Protein AF-A0A822C0P0-F1 (afdb_monomer)

Sequence (98 aa):
RETNLRTLGKILWDTEKFDLAEKYLTEFLNQLPSNDPSLSSIYDDLSKVALQAGDYEKSVRWSKKAFEFRNSNALLHTLNINVSDDAICKFINIKDII

Radius of gyration: 14.46 Å; Cα contacts (8 Å, |Δi|>4): 81; chains: 1; bounding box: 36×30×32 Å

Nearest PDB structures (foldseek):
  3ro2-assembly1_A  TM=8.760E-01  e=1.539E-01  Mus musculus
  5dbk-assembly1_B  TM=7.319E-01  e=1.722E-01  Bacillus thuringiensis Bt407
  4zlh-assembly1_A  TM=8.623E-01  e=4.732E-01  Escherichia coli O157:H7
  7ep7-assembly1_A  TM=8.766E-01  e=5.924E-01  Mus musculus
  4wng-assembly1_A  TM=8.796E-01  e=9.819E-01  Homo sapiens

Secondary structure (DSSP, 8-state):
-THHHHHHHHHHHHTT-HHHHHHHHHHHHHHS-TT-TTHHHHHHHHHHHHHHTT-HHHHHHHHHHHHHHHHHHHHHHHHT----TTHHHHHHHHHT--

Mean predicted aligned error: 8.25 Å

Structure (mmCIF, N/CA/C/O backbone):
data_AF-A0A822C0P0-F1
#
_entry.id   AF-A0A822C0P0-F1
#
loop_
_atom_site.group_PDB
_atom_site.id
_atom_site.type_symbol
_atom_site.label_atom_id
_atom_site.label_alt_id
_atom_site.label_comp_id
_atom_site.label_asym_id
_atom_site.label_entity_id
_atom_site.label_seq_id
_atom_site.pdbx_PDB_ins_code
_atom_site.Cartn_x
_atom_site.Cartn_y
_atom_site.Cartn_z
_atom_site.occupancy
_atom_site.B_iso_or_equiv
_atom_site.auth_seq_id
_atom_site.auth_comp_id
_atom_site.auth_asym_id
_atom_site.auth_atom_id
_atom_site.pdbx_PDB_model_num
ATOM 1 N N . ARG A 1 1 ? -2.603 -17.628 -8.987 1.00 53.62 1 ARG A N 1
ATOM 2 C CA . ARG A 1 1 ? -2.908 -17.406 -7.546 1.00 53.62 1 ARG A CA 1
ATOM 3 C C . ARG A 1 1 ? -2.630 -15.956 -7.108 1.00 53.62 1 ARG A C 1
ATOM 5 O O . ARG A 1 1 ? -3.199 -15.555 -6.106 1.00 53.62 1 ARG A O 1
ATOM 12 N N . GLU A 1 2 ? -1.876 -15.160 -7.876 1.00 54.12 2 GLU A N 1
ATOM 13 C CA . GLU A 1 2 ? -1.551 -13.737 -7.620 1.00 54.12 2 GLU A CA 1
ATOM 14 C C . GLU A 1 2 ? -2.761 -12.784 -7.580 1.00 54.12 2 GLU A C 1
ATOM 16 O O . GLU A 1 2 ? -2.844 -11.917 -6.718 1.00 54.12 2 GLU A O 1
ATOM 21 N N . THR A 1 3 ? -3.769 -12.985 -8.434 1.00 60.53 3 THR A N 1
ATOM 22 C CA . THR A 1 3 ? -4.964 -12.119 -8.523 1.00 60.53 3 THR A CA 1
ATOM 23 C C . THR A 1 3 ? -5.848 -12.147 -7.267 1.00 60.53 3 THR A C 1
ATOM 25 O O . THR A 1 3 ? -6.658 -11.242 -7.056 1.00 60.53 3 THR A O 1
ATOM 28 N N . ASN A 1 4 ? -5.690 -13.157 -6.405 1.00 83.12 4 ASN A N 1
ATOM 29 C CA . ASN A 1 4 ? -6.554 -13.349 -5.240 1.00 83.12 4 ASN A CA 1
ATOM 30 C C . ASN A 1 4 ? -6.248 -12.369 -4.101 1.00 83.12 4 ASN A C 1
ATOM 32 O O . ASN A 1 4 ? -7.187 -11.888 -3.473 1.00 83.12 4 ASN A O 1
ATOM 36 N N . LEU A 1 5 ? -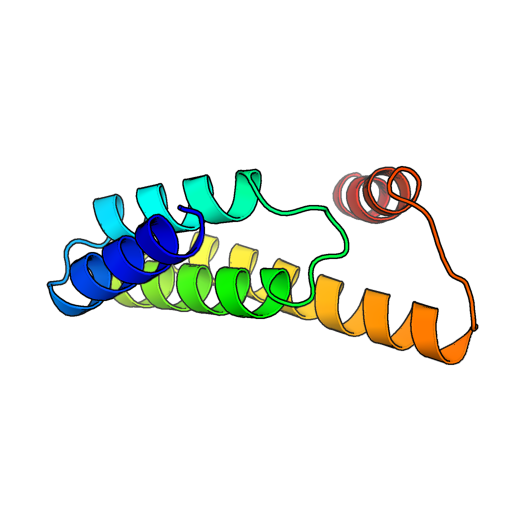4.974 -12.048 -3.836 1.00 92.50 5 LEU A N 1
ATOM 37 C CA . LEU A 1 5 ? -4.608 -11.196 -2.695 1.00 92.50 5 LEU A CA 1
ATOM 38 C C . LEU A 1 5 ? -5.023 -9.744 -2.922 1.00 92.50 5 LEU A C 1
ATOM 40 O O . LEU A 1 5 ? -5.628 -9.143 -2.038 1.00 92.50 5 LEU A O 1
ATOM 44 N N . ARG A 1 6 ? -4.793 -9.205 -4.127 1.00 93.31 6 ARG A N 1
ATOM 45 C CA . ARG A 1 6 ? -5.262 -7.855 -4.465 1.00 93.31 6 ARG A CA 1
ATOM 46 C C . ARG A 1 6 ? -6.781 -7.751 -4.423 1.00 93.31 6 ARG A C 1
ATOM 48 O O . ARG A 1 6 ? -7.310 -6.779 -3.895 1.00 93.31 6 ARG A O 1
ATOM 55 N N . THR A 1 7 ? -7.476 -8.749 -4.965 1.00 94.81 7 THR A N 1
ATOM 56 C CA . THR A 1 7 ? -8.946 -8.775 -4.965 1.00 94.81 7 THR A CA 1
ATOM 57 C C . THR A 1 7 ? -9.484 -8.834 -3.538 1.00 94.81 7 THR A C 1
ATOM 59 O O . THR A 1 7 ? -10.361 -8.054 -3.183 1.00 94.81 7 THR A O 1
ATOM 62 N N . LEU A 1 8 ? -8.910 -9.693 -2.692 1.00 95.75 8 LEU A N 1
ATOM 63 C CA . LEU A 1 8 ? -9.261 -9.775 -1.278 1.00 95.75 8 LEU A CA 1
ATOM 64 C C . LEU A 1 8 ? -8.980 -8.459 -0.542 1.00 95.75 8 LEU A C 1
ATOM 66 O O . LEU A 1 8 ? -9.838 -7.993 0.201 1.00 95.75 8 LEU A O 1
ATOM 70 N N . GLY A 1 9 ? -7.822 -7.837 -0.780 1.00 96.75 9 GLY A N 1
ATOM 71 C CA . GLY A 1 9 ? -7.475 -6.533 -0.215 1.00 96.75 9 GLY A CA 1
ATOM 72 C C . GLY A 1 9 ? -8.499 -5.453 -0.569 1.00 96.75 9 GLY A C 1
ATOM 73 O O . GLY A 1 9 ? -8.919 -4.706 0.309 1.00 96.75 9 GLY A O 1
ATOM 74 N N . LYS A 1 10 ? -8.978 -5.426 -1.820 1.00 96.00 10 LYS A N 1
ATOM 75 C CA . LYS A 1 10 ? -10.034 -4.500 -2.260 1.00 96.00 10 LYS A CA 1
ATOM 76 C C . LYS A 1 10 ? -11.391 -4.785 -1.622 1.00 96.00 10 LYS A C 1
ATOM 78 O O . LYS A 1 10 ? -12.020 -3.860 -1.140 1.00 96.00 10 LYS A O 1
ATOM 83 N N . ILE A 1 11 ? -11.805 -6.048 -1.529 1.00 97.19 11 ILE A N 1
ATOM 84 C CA . ILE A 1 11 ? -13.054 -6.407 -0.835 1.00 97.19 11 ILE A CA 1
ATOM 85 C C . ILE A 1 11 ? -12.993 -5.979 0.636 1.00 97.19 11 ILE A C 1
ATOM 87 O O . ILE A 1 11 ? -13.949 -5.431 1.171 1.00 97.19 11 ILE A O 1
ATOM 91 N N . LEU A 1 12 ? -11.861 -6.215 1.302 1.00 98.00 12 LEU A N 1
ATOM 92 C CA . LEU A 1 12 ? -11.667 -5.796 2.689 1.00 98.00 12 LEU A CA 1
ATOM 93 C C . LEU A 1 12 ? -11.736 -4.275 2.824 1.00 98.00 12 LEU A C 1
ATOM 95 O O . LEU A 1 12 ? -12.375 -3.790 3.756 1.00 98.00 12 LEU A O 1
ATOM 99 N N . TRP A 1 13 ? -11.143 -3.552 1.874 1.00 98.06 13 TRP A N 1
ATOM 100 C CA . TRP A 1 13 ? -11.210 -2.099 1.801 1.00 98.06 13 TRP A CA 1
ATOM 101 C C . TRP A 1 13 ? -12.652 -1.602 1.649 1.00 98.06 13 TRP A C 1
ATOM 103 O O . TRP A 1 13 ? -13.087 -0.779 2.450 1.00 98.06 13 TRP A O 1
ATOM 113 N N . ASP A 1 14 ? -13.416 -2.174 0.717 1.00 97.56 14 ASP A N 1
ATOM 114 C CA . ASP A 1 14 ? -14.827 -1.835 0.487 1.00 97.56 14 ASP A CA 1
ATOM 115 C C . ASP A 1 14 ? -15.712 -2.127 1.714 1.00 97.56 14 ASP A C 1
ATOM 117 O O . ASP A 1 14 ? -16.774 -1.534 1.881 1.00 97.56 14 ASP A O 1
ATOM 121 N N . THR A 1 15 ? -15.274 -3.037 2.592 1.00 97.81 15 THR A N 1
ATOM 122 C CA . THR A 1 15 ? -15.939 -3.355 3.870 1.00 97.81 15 THR A CA 1
ATOM 123 C C . THR A 1 15 ? -15.369 -2.595 5.073 1.00 97.81 15 THR A C 1
ATOM 125 O O . THR A 1 15 ? -15.604 -3.005 6.209 1.00 97.81 15 THR A O 1
ATOM 128 N N . GLU A 1 16 ? -14.586 -1.537 4.836 1.00 97.12 16 GLU A N 1
ATOM 129 C CA . GLU A 1 16 ? -13.959 -0.671 5.853 1.00 97.12 16 GLU A CA 1
ATOM 130 C C . GLU A 1 16 ? -13.004 -1.405 6.815 1.00 97.12 16 GLU A C 1
ATOM 132 O O . GLU A 1 16 ? -12.633 -0.911 7.879 1.00 97.12 16 GLU A O 1
ATOM 137 N N . LYS A 1 17 ? -12.532 -2.598 6.437 1.00 98.44 17 LYS A N 1
ATOM 138 C CA . LYS A 1 17 ? -11.539 -3.366 7.202 1.00 98.44 17 LYS A CA 1
ATOM 139 C C . LYS A 1 17 ? -10.130 -2.923 6.825 1.00 98.44 17 LYS A C 1
ATOM 141 O O . LYS A 1 17 ? -9.360 -3.711 6.269 1.00 98.44 17 LYS A O 1
ATOM 146 N N . PHE A 1 18 ? -9.804 -1.664 7.106 1.00 98.06 18 PHE A N 1
ATOM 147 C CA . PHE A 1 18 ? -8.602 -1.004 6.588 1.00 98.06 18 PHE A CA 1
ATOM 148 C C . PHE A 1 18 ? -7.292 -1.712 6.959 1.00 98.06 18 PHE A C 1
ATOM 150 O O . PHE A 1 18 ? -6.480 -1.958 6.071 1.00 98.06 18 PHE A O 1
ATOM 157 N N . ASP A 1 19 ? -7.121 -2.146 8.211 1.00 97.94 19 ASP A N 1
ATOM 158 C CA . ASP A 1 19 ? -5.905 -2.856 8.645 1.00 97.94 19 ASP A CA 1
ATOM 159 C C . ASP A 1 19 ? -5.677 -4.156 7.858 1.00 97.94 19 ASP A C 1
ATOM 161 O O . ASP A 1 19 ? -4.559 -4.503 7.469 1.00 97.94 19 ASP A O 1
ATOM 165 N N . LEU A 1 20 ? -6.760 -4.895 7.592 1.00 97.94 20 LEU A N 1
ATOM 166 C CA . LEU A 1 20 ? -6.692 -6.129 6.815 1.00 97.94 20 LEU A CA 1
ATOM 167 C C . LEU A 1 20 ? -6.468 -5.827 5.331 1.00 97.94 20 LEU A C 1
ATOM 169 O O . LEU A 1 20 ? -5.661 -6.505 4.697 1.00 97.94 20 LEU A O 1
ATOM 173 N N . ALA A 1 21 ? -7.145 -4.819 4.782 1.00 98.38 21 ALA A N 1
ATOM 174 C CA . ALA A 1 21 ? -6.933 -4.375 3.410 1.00 98.38 21 ALA A CA 1
ATOM 175 C C . ALA A 1 21 ? -5.464 -4.006 3.164 1.00 98.38 21 ALA A C 1
ATOM 177 O O . ALA A 1 21 ? -4.848 -4.528 2.233 1.00 98.38 21 ALA A O 1
ATOM 178 N N . GLU A 1 22 ? -4.878 -3.188 4.042 1.00 98.06 22 GLU A N 1
ATOM 179 C CA . GLU A 1 22 ? -3.470 -2.799 3.978 1.00 98.06 22 GLU A CA 1
ATOM 180 C C . GLU A 1 22 ? -2.547 -4.020 4.038 1.00 98.06 22 GLU A C 1
ATOM 182 O O . GLU A 1 22 ? -1.643 -4.154 3.208 1.00 98.06 22 GLU A O 1
ATOM 187 N N . LYS A 1 23 ? -2.799 -4.944 4.974 1.00 97.50 23 LYS A N 1
ATOM 188 C CA . LYS A 1 23 ? -2.016 -6.176 5.114 1.00 97.50 23 LYS A CA 1
ATOM 189 C C . LYS A 1 23 ? -1.981 -6.978 3.813 1.00 97.50 23 LYS A C 1
ATOM 191 O O . LYS A 1 23 ? -0.904 -7.355 3.359 1.00 97.50 23 LYS A O 1
ATOM 196 N N . TYR A 1 24 ? -3.138 -7.242 3.205 1.00 97.06 24 TYR A N 1
ATOM 197 C CA . TYR A 1 24 ? -3.210 -8.060 1.990 1.00 97.06 24 TYR A CA 1
ATOM 198 C C . TYR A 1 24 ? -2.653 -7.349 0.754 1.00 97.06 24 TYR A C 1
ATOM 200 O O . TYR A 1 24 ? -2.029 -7.995 -0.088 1.00 97.06 24 TYR A O 1
ATOM 208 N N . LEU A 1 25 ? -2.837 -6.031 0.645 1.00 96.56 25 LEU A N 1
ATOM 209 C CA . LEU A 1 25 ? -2.244 -5.243 -0.436 1.00 96.56 25 LEU A CA 1
ATOM 210 C C . LEU A 1 25 ? -0.715 -5.165 -0.313 1.00 96.56 25 LEU A C 1
ATOM 212 O O . LEU A 1 25 ? -0.029 -5.268 -1.325 1.00 96.56 25 LEU A O 1
ATOM 216 N N . THR A 1 26 ? -0.178 -5.052 0.904 1.00 96.62 26 THR A N 1
ATOM 217 C CA . THR A 1 26 ? 1.275 -5.052 1.156 1.00 96.62 26 THR A CA 1
ATOM 218 C C . THR A 1 26 ? 1.890 -6.430 0.912 1.00 96.62 26 THR A C 1
ATOM 220 O O . THR A 1 26 ? 2.957 -6.535 0.316 1.00 96.62 26 THR A O 1
ATOM 223 N N . GLU A 1 27 ? 1.205 -7.503 1.309 1.00 95.69 27 GLU A N 1
ATOM 224 C CA . GLU A 1 27 ? 1.639 -8.869 1.001 1.00 95.69 27 GLU A CA 1
ATOM 225 C C . GLU A 1 27 ? 1.687 -9.108 -0.513 1.00 95.69 27 GLU A C 1
ATOM 227 O O . GLU A 1 27 ? 2.652 -9.669 -1.025 1.00 95.69 27 GLU A O 1
ATOM 232 N N . PHE A 1 28 ? 0.674 -8.631 -1.245 1.00 94.50 28 PHE A N 1
ATOM 233 C CA . PHE A 1 28 ? 0.672 -8.707 -2.702 1.00 94.50 28 PHE A CA 1
ATOM 234 C C . PHE A 1 28 ? 1.798 -7.871 -3.322 1.00 94.50 28 PHE A C 1
ATOM 236 O O . PHE A 1 28 ? 2.480 -8.351 -4.221 1.00 94.50 28 PHE A O 1
ATOM 243 N N . LEU A 1 29 ? 2.036 -6.658 -2.810 1.00 93.56 29 LEU A N 1
ATOM 244 C CA . LEU A 1 29 ? 3.138 -5.794 -3.238 1.00 93.56 29 LEU A CA 1
ATOM 245 C C . LEU A 1 29 ? 4.497 -6.506 -3.132 1.00 93.56 29 LEU A C 1
ATOM 247 O O . LEU A 1 29 ? 5.286 -6.445 -4.068 1.00 93.56 29 LEU A O 1
ATOM 251 N N . ASN A 1 30 ? 4.750 -7.204 -2.022 1.00 91.88 30 ASN A N 1
ATOM 252 C CA . ASN A 1 30 ? 6.014 -7.905 -1.771 1.00 91.88 30 ASN A CA 1
ATOM 253 C C . ASN A 1 30 ? 6.245 -9.122 -2.686 1.00 91.88 30 ASN A C 1
ATOM 255 O O . ASN A 1 30 ? 7.363 -9.631 -2.743 1.00 91.88 30 ASN A O 1
ATOM 259 N N . GLN A 1 31 ? 5.208 -9.607 -3.375 1.00 91.38 31 GLN A N 1
ATOM 260 C CA . GLN A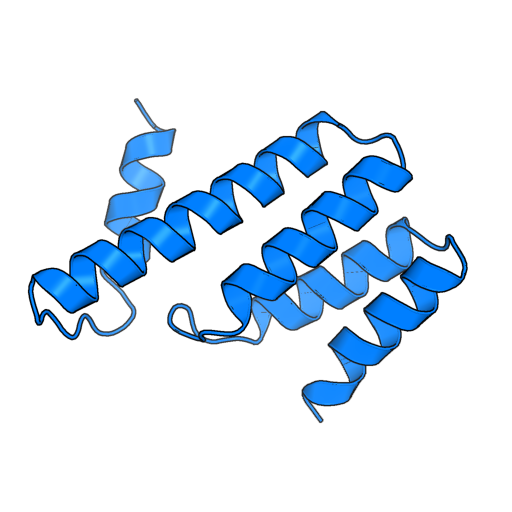 1 31 ? 5.306 -10.728 -4.316 1.00 91.38 31 GLN A CA 1
ATOM 261 C C . GLN A 1 31 ? 5.617 -10.280 -5.748 1.00 91.38 31 GLN A C 1
ATOM 263 O O . GLN A 1 31 ? 5.934 -11.124 -6.584 1.00 91.38 31 GLN A O 1
ATOM 268 N N . LEU A 1 32 ? 5.521 -8.981 -6.046 1.00 88.06 32 LEU A N 1
ATOM 269 C CA . LEU A 1 32 ? 5.760 -8.461 -7.388 1.00 88.06 32 LEU A CA 1
ATOM 270 C C . LEU A 1 32 ? 7.242 -8.133 -7.617 1.00 88.06 32 LEU A C 1
ATOM 272 O O . LEU A 1 32 ? 7.903 -7.610 -6.714 1.00 88.06 32 LEU A O 1
ATOM 276 N N . PRO A 1 33 ? 7.773 -8.378 -8.830 1.00 87.88 33 PRO A N 1
ATOM 277 C CA . PRO A 1 33 ? 9.102 -7.908 -9.192 1.00 87.88 33 PRO A CA 1
ATOM 278 C C . PRO A 1 33 ? 9.143 -6.376 -9.202 1.00 87.88 33 PRO A C 1
ATOM 280 O O . PRO A 1 33 ? 8.140 -5.705 -9.443 1.00 87.88 33 PRO A O 1
ATOM 283 N N . SER A 1 34 ? 10.323 -5.806 -8.956 1.00 82.38 34 SER A N 1
ATOM 284 C CA . SER A 1 34 ? 10.518 -4.358 -8.774 1.00 82.38 34 SER A CA 1
ATOM 285 C C . SER A 1 34 ? 10.204 -3.514 -10.016 1.00 82.38 34 SER A C 1
ATOM 287 O O . SER A 1 34 ? 10.051 -2.299 -9.902 1.00 82.38 34 SER A O 1
ATOM 289 N N . ASN A 1 35 ? 10.086 -4.141 -11.185 1.00 78.38 35 ASN A N 1
ATOM 290 C CA . ASN A 1 35 ? 9.721 -3.526 -12.458 1.00 78.38 35 ASN A CA 1
ATOM 291 C C . ASN A 1 35 ? 8.263 -3.804 -12.876 1.00 78.38 35 ASN A C 1
ATOM 293 O O . ASN A 1 35 ? 7.865 -3.395 -13.968 1.00 78.38 35 ASN A O 1
ATOM 297 N N . ASP A 1 36 ? 7.459 -4.470 -12.037 1.00 85.19 36 ASP A N 1
ATOM 298 C CA . ASP A 1 36 ? 6.080 -4.801 -12.390 1.00 85.19 36 ASP A CA 1
ATOM 299 C C . ASP A 1 36 ? 5.251 -3.516 -12.575 1.00 85.19 36 ASP A C 1
ATOM 301 O O . ASP A 1 36 ? 5.162 -2.689 -11.657 1.00 85.19 36 ASP A O 1
ATOM 305 N N . PRO A 1 37 ? 4.593 -3.324 -13.734 1.00 83.75 37 PRO A N 1
ATOM 306 C CA . PRO A 1 37 ? 3.814 -2.116 -14.006 1.00 83.75 37 PRO A CA 1
ATOM 307 C C . PRO A 1 37 ? 2.642 -1.920 -13.026 1.00 83.75 37 PRO A C 1
ATOM 309 O O . PRO A 1 37 ? 2.151 -0.800 -12.858 1.00 83.75 37 PRO A O 1
ATOM 312 N N . SER A 1 38 ? 2.205 -2.979 -12.342 1.00 88.62 38 SER A N 1
ATOM 313 C CA . SER A 1 38 ? 1.117 -2.960 -11.363 1.00 88.62 38 SER A CA 1
ATOM 314 C C . SER A 1 38 ? 1.512 -2.305 -10.040 1.00 88.62 38 SER A C 1
ATOM 316 O O . SER A 1 38 ? 0.611 -1.843 -9.331 1.00 88.62 38 SER A 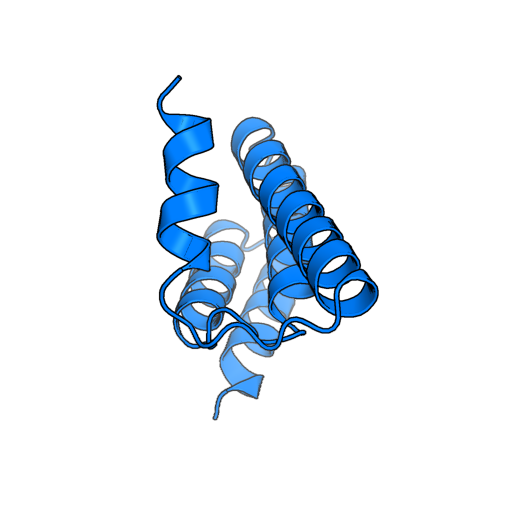O 1
ATOM 318 N N . LEU A 1 39 ? 2.810 -2.206 -9.714 1.00 90.25 39 LEU A N 1
ATOM 319 C CA . LEU A 1 39 ? 3.307 -1.631 -8.452 1.00 90.25 39 LEU A CA 1
ATOM 320 C C . LEU A 1 39 ? 2.732 -0.239 -8.192 1.00 90.25 39 LEU A C 1
ATOM 322 O O . LEU A 1 39 ? 2.226 0.038 -7.107 1.00 90.25 39 LEU A O 1
ATOM 326 N N . SER A 1 40 ? 2.729 0.613 -9.221 1.00 91.06 40 SER A N 1
ATOM 327 C CA . SER A 1 40 ? 2.182 1.969 -9.133 1.00 91.06 40 SER A CA 1
ATOM 328 C C . SER A 1 40 ? 0.723 1.979 -8.674 1.00 91.06 40 SER A C 1
ATOM 330 O O . SER A 1 40 ? 0.346 2.760 -7.803 1.00 91.06 40 SER A O 1
ATOM 332 N N . SER A 1 41 ? -0.086 1.066 -9.219 1.00 94.38 41 SER A N 1
ATOM 333 C CA . SER A 1 41 ? -1.502 0.964 -8.869 1.00 94.38 41 SER A CA 1
ATOM 334 C C . SER A 1 41 ? -1.728 0.427 -7.454 1.00 94.38 41 SER A C 1
ATOM 336 O O . SER A 1 41 ? -2.710 0.796 -6.818 1.00 94.38 41 SER A O 1
ATOM 338 N N . ILE A 1 42 ? -0.825 -0.414 -6.937 1.00 95.88 42 ILE A N 1
ATOM 339 C CA . I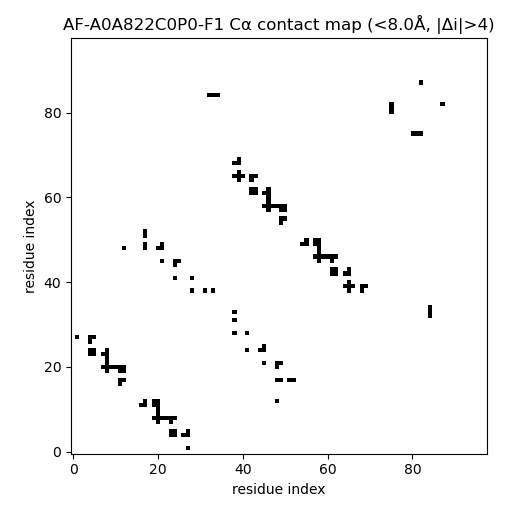LE A 1 42 ? -0.910 -0.914 -5.560 1.00 95.88 42 ILE A CA 1
ATOM 340 C C . ILE A 1 42 ? -0.499 0.167 -4.567 1.00 95.88 42 ILE A C 1
ATOM 342 O O . ILE A 1 42 ? -1.153 0.313 -3.539 1.00 95.88 42 ILE A O 1
ATOM 346 N N . TYR A 1 43 ? 0.534 0.957 -4.871 1.00 96.88 43 TYR A N 1
ATOM 347 C CA . TYR A 1 43 ? 0.882 2.119 -4.054 1.00 96.88 43 TYR A CA 1
ATOM 348 C C . TYR A 1 43 ? -0.282 3.115 -3.961 1.00 96.88 43 TYR A C 1
ATOM 350 O O . TYR A 1 43 ? -0.563 3.615 -2.873 1.00 96.88 43 TYR A O 1
ATOM 358 N N . ASP A 1 44 ? -1.012 3.345 -5.057 1.00 96.88 44 ASP A N 1
ATOM 359 C CA . ASP A 1 44 ? -2.230 4.164 -5.023 1.00 96.88 44 ASP A CA 1
ATOM 360 C C . ASP A 1 44 ? -3.325 3.542 -4.147 1.00 96.88 44 ASP A C 1
ATOM 362 O O . ASP A 1 44 ? -3.953 4.250 -3.360 1.00 96.88 44 ASP A O 1
ATOM 366 N N . ASP A 1 45 ? -3.573 2.234 -4.285 1.00 97.31 45 ASP A N 1
ATOM 367 C CA . ASP A 1 45 ? -4.569 1.519 -3.478 1.00 97.31 45 ASP A CA 1
ATOM 368 C C . ASP A 1 45 ? -4.218 1.631 -1.976 1.00 97.31 45 ASP A C 1
ATOM 370 O O . ASP A 1 45 ? -5.066 2.010 -1.169 1.00 97.31 45 ASP A O 1
ATOM 374 N N . LEU A 1 46 ? -2.951 1.412 -1.600 1.00 98.25 46 LEU A N 1
ATOM 375 C CA . LEU A 1 46 ? -2.454 1.558 -0.223 1.00 98.25 46 LEU A CA 1
ATOM 376 C C . LEU A 1 46 ? -2.574 2.995 0.300 1.00 98.25 46 LEU A C 1
ATOM 378 O O . LEU A 1 46 ? -2.961 3.210 1.449 1.00 98.25 46 LEU A O 1
ATOM 382 N N . SER A 1 47 ? -2.283 3.989 -0.542 1.00 98.31 47 SER A N 1
ATOM 383 C CA . SER A 1 47 ? -2.4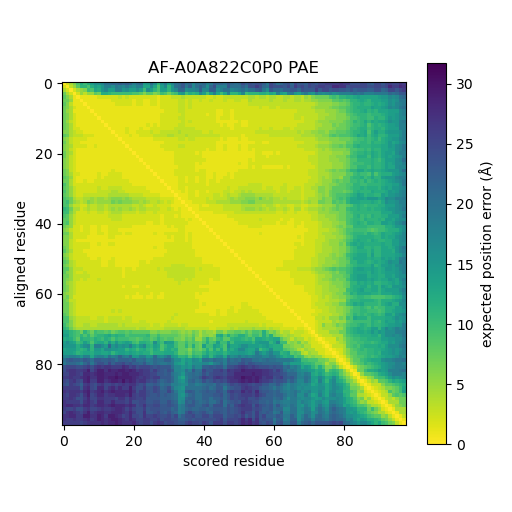26 5.402 -0.184 1.00 98.31 47 SER A CA 1
ATOM 384 C C . SER A 1 47 ? -3.881 5.769 0.122 1.00 98.31 47 SER A C 1
ATOM 386 O O . SER A 1 47 ? -4.141 6.483 1.093 1.00 98.31 47 SER A O 1
ATOM 388 N N . LYS A 1 48 ? -4.834 5.243 -0.657 1.00 98.44 48 LYS A N 1
ATOM 389 C CA . LYS A 1 48 ? -6.273 5.464 -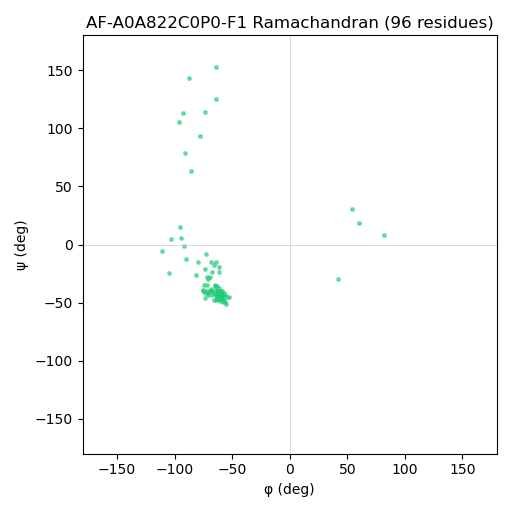0.449 1.00 98.44 48 LYS A CA 1
ATOM 390 C C . LYS A 1 48 ? -6.800 4.747 0.789 1.00 98.44 48 LYS A C 1
ATOM 392 O O . LYS A 1 48 ? -7.558 5.354 1.539 1.00 98.44 48 LYS A O 1
ATOM 397 N N . VAL A 1 49 ? -6.376 3.503 1.025 1.00 98.50 49 VAL A N 1
ATOM 398 C CA . VAL A 1 49 ? -6.718 2.763 2.251 1.00 98.50 49 VAL A CA 1
ATOM 399 C C . VAL A 1 49 ? -6.250 3.540 3.481 1.00 98.50 49 VAL A C 1
ATOM 401 O O . VAL A 1 49 ? -7.048 3.793 4.376 1.00 98.50 49 VAL A O 1
ATOM 404 N N . ALA A 1 50 ? -4.992 3.991 3.496 1.00 98.38 50 ALA A N 1
ATOM 405 C CA . ALA A 1 50 ? -4.447 4.772 4.606 1.00 98.38 50 ALA A CA 1
ATOM 406 C C . ALA A 1 50 ? 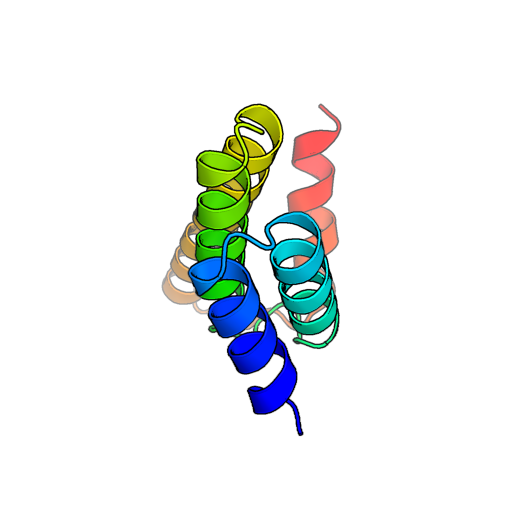-5.179 6.111 4.796 1.00 98.38 50 ALA A C 1
ATOM 408 O O . AL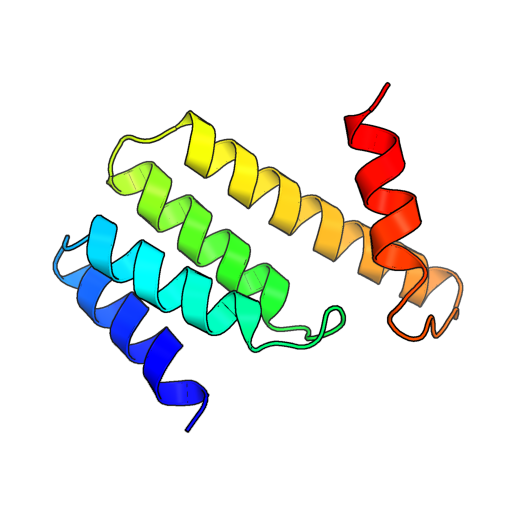A A 1 50 ? -5.495 6.484 5.923 1.00 98.38 50 ALA A O 1
ATOM 409 N N . LEU A 1 51 ? -5.514 6.801 3.699 1.00 98.38 51 LEU A N 1
ATOM 410 C CA . LEU A 1 51 ? -6.283 8.046 3.746 1.00 98.38 51 LEU A CA 1
ATOM 411 C C . LEU A 1 51 ? -7.650 7.840 4.408 1.00 98.38 51 LEU A C 1
ATOM 413 O O . LEU A 1 51 ? -8.040 8.622 5.269 1.00 98.38 51 LEU A O 1
ATOM 417 N N . GLN A 1 52 ? -8.371 6.789 4.015 1.00 98.31 52 GLN A N 1
ATOM 418 C CA . GLN A 1 52 ? -9.694 6.488 4.567 1.00 98.31 52 GLN A CA 1
ATOM 419 C C . GLN A 1 52 ? -9.638 5.964 6.005 1.00 98.31 52 GLN A C 1
ATOM 421 O O . GLN A 1 52 ? -10.555 6.225 6.777 1.00 98.31 52 GLN A O 1
ATOM 426 N N . ALA A 1 53 ? -8.543 5.308 6.391 1.00 98.06 53 ALA A N 1
ATOM 427 C CA . ALA A 1 53 ? -8.272 4.923 7.773 1.00 98.06 53 ALA A CA 1
ATOM 428 C C . ALA A 1 53 ? -7.883 6.112 8.679 1.00 98.06 53 ALA A C 1
ATOM 430 O O . ALA A 1 53 ? -7.761 5.942 9.890 1.00 98.06 53 ALA A O 1
ATOM 431 N N . GLY A 1 54 ? -7.661 7.306 8.114 1.00 97.94 54 GLY A N 1
ATOM 432 C CA . GLY A 1 54 ? -7.211 8.495 8.845 1.00 97.94 54 GLY A CA 1
ATOM 433 C C . GLY A 1 54 ? -5.699 8.553 9.101 1.00 97.94 54 GLY A C 1
ATOM 434 O O . GLY A 1 54 ? -5.235 9.447 9.808 1.00 97.94 54 GLY A O 1
ATOM 435 N N . ASP A 1 55 ? -4.917 7.645 8.512 1.00 98.19 55 ASP A N 1
ATOM 436 C CA . ASP A 1 55 ? -3.453 7.630 8.592 1.00 98.19 55 ASP A CA 1
ATOM 437 C C . ASP A 1 55 ? -2.850 8.439 7.431 1.00 98.19 55 ASP A C 1
ATOM 439 O O . ASP A 1 55 ? -2.405 7.922 6.397 1.00 98.19 55 ASP A O 1
ATOM 443 N N . TYR A 1 56 ? -2.876 9.762 7.592 1.00 96.88 56 TYR A N 1
ATOM 444 C CA . TYR A 1 56 ? -2.424 10.703 6.568 1.00 96.88 56 TYR A CA 1
ATOM 445 C C . TYR A 1 56 ? -0.922 10.597 6.277 1.00 96.88 56 TYR A C 1
ATOM 447 O O . TYR A 1 56 ? -0.517 10.735 5.123 1.00 96.88 56 TYR A O 1
ATOM 455 N N . GLU A 1 57 ? -0.090 10.327 7.288 1.00 97.44 57 GLU A N 1
ATOM 456 C CA . GLU A 1 57 ? 1.361 10.204 7.096 1.00 97.44 57 GLU A CA 1
ATOM 457 C C . GLU A 1 57 ? 1.678 9.018 6.180 1.00 97.44 57 GLU A C 1
ATOM 459 O O . GLU A 1 57 ? 2.412 9.140 5.192 1.00 97.44 57 GLU A O 1
ATOM 464 N N . LYS A 1 58 ? 1.064 7.868 6.463 1.00 96.31 58 LYS A N 1
ATOM 465 C CA . LYS A 1 58 ? 1.206 6.672 5.643 1.00 96.31 58 LYS A CA 1
ATOM 466 C C . LYS A 1 58 ? 0.623 6.871 4.246 1.00 96.31 58 LYS A C 1
ATOM 468 O O . LYS A 1 58 ? 1.239 6.446 3.267 1.00 96.31 58 LYS A O 1
ATOM 473 N N . SER A 1 59 ? -0.513 7.560 4.127 1.00 98.19 59 SER A N 1
ATOM 474 C CA . SER A 1 59 ? -1.096 7.901 2.826 1.00 98.19 59 SER A CA 1
ATOM 475 C C . SER A 1 59 ? -0.121 8.696 1.954 1.00 98.19 59 SER A C 1
ATOM 477 O O . SER A 1 59 ? 0.121 8.316 0.802 1.00 98.19 59 SER A O 1
ATOM 479 N N . VAL A 1 60 ? 0.506 9.736 2.515 1.00 96.75 60 VAL A N 1
ATOM 480 C CA . VAL A 1 60 ? 1.524 10.550 1.832 1.00 96.75 60 VAL A CA 1
ATOM 481 C C . VAL A 1 60 ? 2.731 9.700 1.440 1.00 96.75 60 VAL A C 1
ATOM 483 O O . VAL A 1 60 ? 3.205 9.792 0.306 1.00 96.75 60 VAL A O 1
ATOM 486 N N . ARG A 1 61 ? 3.206 8.825 2.334 1.00 95.56 61 ARG A N 1
ATOM 487 C CA . ARG A 1 61 ? 4.339 7.929 2.060 1.00 95.56 61 ARG A CA 1
ATOM 488 C C . ARG A 1 61 ? 4.071 7.017 0.860 1.00 95.56 61 ARG A C 1
ATOM 490 O O . ARG A 1 61 ? 4.931 6.882 -0.010 1.00 95.56 61 ARG A O 1
ATOM 497 N N . TRP A 1 62 ? 2.883 6.418 0.782 1.00 96.75 62 TRP A N 1
ATOM 498 C CA . TRP A 1 62 ? 2.497 5.575 -0.353 1.00 96.75 62 TRP A CA 1
ATOM 499 C C . TRP A 1 62 ? 2.312 6.377 -1.646 1.00 96.75 62 TRP A C 1
ATOM 501 O O . TRP A 1 62 ? 2.787 5.950 -2.697 1.00 96.75 62 TRP A O 1
ATOM 511 N N . SER A 1 63 ? 1.722 7.574 -1.569 1.00 94.50 63 SER A N 1
ATOM 512 C CA . SER A 1 63 ? 1.616 8.490 -2.714 1.00 94.50 63 SER A CA 1
ATOM 513 C C . SER A 1 63 ? 2.992 8.889 -3.270 1.00 94.50 63 SER A C 1
ATOM 515 O O . SER A 1 63 ? 3.192 8.875 -4.487 1.00 94.50 63 SER A O 1
ATOM 517 N N . LYS A 1 64 ? 3.971 9.179 -2.398 1.00 92.94 64 LYS A N 1
ATOM 518 C CA . LYS A 1 64 ? 5.357 9.486 -2.797 1.00 92.94 64 LYS A CA 1
ATOM 519 C C . LYS A 1 64 ? 5.976 8.317 -3.570 1.00 92.94 64 LYS A C 1
ATOM 521 O O . LYS A 1 64 ? 6.485 8.524 -4.668 1.00 92.94 64 LYS A O 1
ATOM 526 N N . LYS A 1 65 ? 5.833 7.084 -3.067 1.00 89.88 65 LYS A N 1
ATOM 527 C CA . LYS A 1 65 ? 6.307 5.872 -3.761 1.00 89.88 65 LYS A CA 1
ATOM 528 C C . LYS A 1 65 ? 5.660 5.688 -5.136 1.00 89.88 65 LYS A C 1
ATOM 530 O O . LYS A 1 65 ? 6.351 5.378 -6.105 1.00 89.88 65 LYS A O 1
ATOM 535 N N . ALA A 1 66 ? 4.347 5.908 -5.247 1.00 91.38 66 ALA A N 1
ATOM 536 C CA . ALA A 1 66 ? 3.643 5.821 -6.526 1.00 91.38 66 ALA A CA 1
ATOM 537 C C . ALA A 1 66 ? 4.197 6.826 -7.551 1.00 91.38 66 ALA A C 1
ATOM 539 O O . ALA A 1 66 ? 4.398 6.476 -8.717 1.00 91.38 66 ALA A O 1
ATOM 540 N N . PHE A 1 67 ? 4.459 8.061 -7.117 1.00 87.81 67 PHE A N 1
ATOM 541 C CA . PHE A 1 67 ? 5.029 9.124 -7.944 1.00 87.81 67 PHE A CA 1
ATOM 542 C C . PHE A 1 67 ? 6.465 8.814 -8.386 1.00 87.81 67 PHE A C 1
ATOM 544 O O . PHE A 1 67 ? 6.779 8.895 -9.574 1.00 87.81 67 PHE A O 1
ATOM 551 N N . GLU A 1 68 ? 7.326 8.398 -7.457 1.00 86.25 68 GLU A N 1
ATOM 552 C CA . GLU A 1 68 ? 8.715 8.021 -7.743 1.00 86.25 68 GLU A CA 1
ATOM 553 C C . GLU A 1 68 ? 8.801 6.865 -8.738 1.00 86.25 68 GLU A C 1
ATOM 555 O O . GLU A 1 68 ? 9.604 6.920 -9.671 1.00 86.25 68 GLU A O 1
ATOM 560 N N . PHE A 1 69 ? 7.939 5.856 -8.597 1.00 85.31 69 PHE A N 1
ATOM 561 C CA . PHE A 1 69 ? 7.889 4.724 -9.518 1.00 85.31 69 PHE A CA 1
ATOM 562 C C . PHE A 1 69 ? 7.495 5.149 -10.939 1.00 85.31 69 PHE A C 1
ATOM 564 O O . PHE A 1 69 ? 8.134 4.740 -11.911 1.00 85.31 69 PHE A O 1
ATOM 571 N N . ARG A 1 70 ? 6.466 5.997 -11.086 1.00 85.38 70 ARG A N 1
ATOM 572 C CA . ARG A 1 70 ? 6.043 6.499 -12.407 1.00 85.38 70 ARG A CA 1
ATOM 573 C C . ARG A 1 70 ? 7.131 7.336 -13.066 1.00 85.38 70 ARG A C 1
ATOM 575 O O . ARG A 1 70 ? 7.417 7.135 -14.242 1.00 85.38 70 ARG A O 1
ATOM 582 N N . ASN A 1 71 ? 7.761 8.231 -12.309 1.00 83.62 71 ASN A N 1
ATOM 583 C CA . ASN A 1 71 ? 8.818 9.090 -12.838 1.00 83.62 71 ASN A CA 1
ATOM 584 C C . ASN A 1 71 ? 10.072 8.303 -13.200 1.00 83.62 71 ASN A C 1
ATOM 586 O O . ASN A 1 71 ? 10.673 8.567 -14.237 1.00 83.62 71 ASN A O 1
ATOM 590 N N . SER A 1 72 ? 10.446 7.319 -12.381 1.00 79.56 72 SER A N 1
ATOM 591 C CA . SER A 1 72 ? 11.583 6.444 -12.673 1.00 79.56 72 SER A CA 1
ATOM 592 C C . SER A 1 72 ? 11.347 5.676 -13.971 1.00 79.56 72 SER A C 1
ATOM 594 O O . SER A 1 72 ? 12.198 5.704 -14.853 1.00 79.56 72 SER A O 1
ATOM 596 N N . ASN A 1 73 ? 10.163 5.084 -14.156 1.00 71.88 73 ASN A N 1
ATOM 597 C CA . ASN A 1 73 ? 9.820 4.414 -15.413 1.00 71.88 73 ASN A CA 1
ATOM 598 C C . ASN A 1 73 ? 9.790 5.370 -16.613 1.00 71.88 73 ASN A C 1
ATOM 600 O O . ASN A 1 73 ? 10.288 5.024 -17.682 1.00 71.88 73 ASN A O 1
ATOM 604 N N . ALA A 1 74 ? 9.263 6.587 -16.443 1.00 73.00 74 ALA A N 1
ATOM 605 C CA . ALA A 1 74 ? 9.264 7.598 -17.500 1.00 73.00 74 ALA A CA 1
ATOM 606 C C . ALA A 1 74 ? 10.693 7.995 -17.924 1.00 73.00 74 ALA A C 1
ATOM 608 O O . ALA A 1 74 ? 10.981 8.107 -19.118 1.00 73.00 74 ALA A O 1
ATOM 609 N N . LEU A 1 75 ? 11.605 8.153 -16.959 1.00 73.25 75 LEU A N 1
ATOM 610 C CA . LEU A 1 75 ? 13.029 8.405 -17.197 1.00 73.25 75 LEU A CA 1
ATOM 611 C C . LEU A 1 75 ? 13.703 7.232 -17.922 1.00 73.25 75 LEU A C 1
ATOM 613 O O . LEU A 1 75 ? 14.391 7.453 -18.917 1.00 73.25 75 LEU A O 1
ATOM 617 N N . LEU A 1 76 ? 13.476 5.995 -17.471 1.00 67.69 76 LEU A N 1
ATOM 618 C CA . LEU A 1 76 ? 14.050 4.788 -18.080 1.00 67.69 76 LEU A CA 1
ATOM 619 C C . LEU A 1 76 ? 13.610 4.608 -19.535 1.00 67.69 76 LEU A C 1
ATOM 621 O O . LEU A 1 76 ? 14.449 4.366 -20.403 1.00 67.69 76 LEU A O 1
ATOM 625 N N . HIS A 1 77 ? 12.318 4.799 -19.809 1.00 66.62 77 HIS A N 1
ATOM 626 C CA . HIS A 1 77 ? 11.771 4.744 -21.162 1.00 66.62 77 HIS A CA 1
ATOM 627 C C . HIS A 1 77 ? 12.380 5.828 -22.064 1.00 66.62 77 HIS A C 1
ATOM 629 O O . HIS A 1 77 ? 12.748 5.555 -23.203 1.00 66.62 77 HIS A O 1
ATOM 635 N N . THR A 1 78 ? 12.540 7.053 -21.551 1.00 69.06 78 THR A N 1
ATOM 636 C CA . THR A 1 78 ? 13.134 8.171 -22.309 1.00 69.06 78 THR A CA 1
ATOM 637 C C . THR A 1 78 ? 14.606 7.924 -22.648 1.00 69.06 78 THR A C 1
ATOM 639 O O . THR A 1 78 ? 15.070 8.318 -23.715 1.00 69.06 78 THR A O 1
ATOM 642 N N . LEU A 1 79 ? 15.344 7.261 -21.756 1.00 74.00 79 LEU A N 1
ATOM 643 C CA . LEU A 1 79 ? 16.772 6.986 -21.924 1.00 74.00 79 LEU A CA 1
ATOM 644 C C . LEU A 1 79 ? 17.059 5.629 -22.594 1.00 74.00 79 LEU A C 1
ATOM 646 O O . LEU A 1 79 ? 18.222 5.304 -22.821 1.00 74.00 79 LEU A O 1
ATOM 650 N N . ASN A 1 80 ? 16.023 4.849 -22.927 1.00 62.59 80 ASN A N 1
ATOM 651 C CA . ASN A 1 80 ? 16.119 3.510 -23.518 1.00 62.59 80 ASN A CA 1
ATOM 652 C C . ASN A 1 80 ? 17.002 2.539 -22.702 1.00 62.59 80 ASN A C 1
ATOM 654 O O . ASN A 1 80 ? 17.668 1.658 -23.250 1.00 62.59 80 ASN A O 1
ATOM 658 N N . ILE A 1 81 ? 17.035 2.722 -21.377 1.00 63.91 81 ILE A N 1
ATOM 659 C CA . ILE A 1 81 ? 17.844 1.910 -20.466 1.00 63.91 81 ILE A CA 1
ATOM 660 C C . ILE A 1 81 ? 16.952 0.808 -19.886 1.00 63.91 81 ILE A C 1
ATOM 662 O O . ILE A 1 81 ? 16.140 1.059 -18.998 1.00 63.91 81 ILE A O 1
ATOM 666 N N . ASN A 1 82 ? 17.126 -0.428 -20.362 1.00 55.00 82 ASN A N 1
ATOM 667 C CA . ASN A 1 82 ? 16.559 -1.617 -19.721 1.00 55.00 82 ASN A CA 1
ATOM 668 C C . ASN A 1 82 ? 17.424 -1.984 -18.511 1.00 55.00 82 ASN A C 1
ATOM 670 O O . ASN A 1 82 ? 18.442 -2.661 -18.649 1.00 55.00 82 ASN A O 1
ATOM 674 N N . VAL A 1 83 ? 17.055 -1.496 -17.328 1.00 54.91 83 VAL A N 1
ATOM 675 C CA . VAL A 1 83 ? 17.805 -1.774 -16.097 1.00 54.91 83 VAL A CA 1
ATOM 676 C C . VAL A 1 83 ? 17.210 -2.999 -15.411 1.00 54.91 83 VAL A C 1
ATOM 678 O O . VAL A 1 83 ? 16.085 -2.956 -14.923 1.00 54.91 83 VAL A O 1
ATOM 681 N N . SER A 1 84 ? 17.976 -4.089 -15.366 1.00 46.91 84 SER A N 1
ATOM 682 C CA . SER A 1 84 ? 17.646 -5.300 -14.612 1.00 46.91 84 SER A CA 1
ATOM 683 C C . SER A 1 84 ? 17.835 -5.081 -13.102 1.00 46.91 84 SER A C 1
ATOM 685 O O . SER A 1 84 ? 18.956 -4.872 -12.635 1.00 46.91 84 SER A O 1
ATOM 687 N N . ASP A 1 85 ? 16.714 -5.121 -12.385 1.00 49.00 85 ASP A N 1
ATOM 688 C CA . ASP A 1 85 ? 16.400 -5.438 -10.980 1.00 49.00 85 ASP A CA 1
ATOM 689 C C . ASP A 1 85 ? 17.258 -4.949 -9.786 1.00 49.00 85 ASP A C 1
ATOM 691 O O . ASP A 1 85 ? 16.668 -4.701 -8.736 1.00 49.00 85 ASP A O 1
ATOM 695 N N . ASP A 1 86 ? 18.575 -4.720 -9.872 1.00 46.09 86 ASP A N 1
ATOM 696 C CA . ASP A 1 86 ? 19.404 -4.480 -8.662 1.00 46.09 86 ASP A CA 1
ATOM 697 C C . ASP A 1 86 ? 19.821 -3.007 -8.439 1.00 46.09 86 ASP A C 1
ATOM 699 O O . ASP A 1 86 ? 20.063 -2.559 -7.315 1.00 46.09 86 ASP A O 1
ATOM 703 N N . ALA A 1 87 ? 19.871 -2.194 -9.499 1.00 51.81 87 ALA A N 1
ATOM 704 C CA . 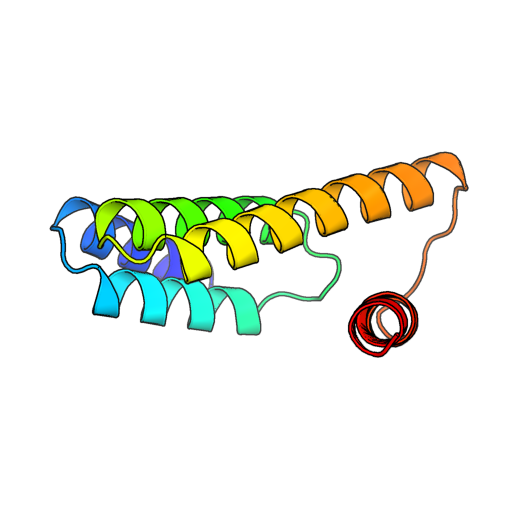ALA A 1 87 ? 20.372 -0.815 -9.405 1.00 51.81 87 ALA A CA 1
ATOM 705 C C . ALA A 1 87 ? 19.329 0.197 -8.883 1.00 51.81 87 ALA A C 1
ATOM 707 O O . ALA A 1 87 ? 19.697 1.209 -8.279 1.00 51.81 87 ALA A O 1
ATOM 708 N N . ILE A 1 88 ? 18.032 -0.085 -9.068 1.00 52.66 88 ILE A N 1
ATOM 709 C CA . ILE A 1 88 ? 16.928 0.817 -8.691 1.00 52.66 88 ILE A CA 1
ATOM 710 C C . ILE A 1 88 ? 16.867 0.992 -7.164 1.00 52.66 88 ILE A C 1
ATOM 712 O O . ILE A 1 88 ? 16.759 2.119 -6.678 1.00 52.66 88 ILE A O 1
ATOM 716 N N . CYS A 1 89 ? 17.049 -0.091 -6.399 1.00 46.09 89 CYS A N 1
ATOM 717 C CA . CYS A 1 89 ? 17.055 -0.047 -4.933 1.00 46.09 89 CYS A CA 1
ATOM 718 C C . CYS A 1 89 ? 18.196 0.809 -4.364 1.00 46.09 89 CYS A C 1
ATOM 720 O O . CYS A 1 89 ? 17.998 1.500 -3.368 1.00 46.09 89 CYS A O 1
ATOM 722 N N . LYS A 1 90 ? 19.380 0.812 -4.994 1.00 49.91 90 LYS A N 1
ATOM 723 C CA . LYS A 1 90 ? 20.507 1.643 -4.537 1.00 49.91 90 LYS A CA 1
ATOM 724 C C . LYS A 1 90 ? 20.280 3.122 -4.833 1.00 49.91 90 LYS A C 1
ATOM 726 O O . LYS A 1 90 ? 20.586 3.952 -3.987 1.00 49.91 90 LYS A O 1
ATOM 731 N N . PHE A 1 91 ? 19.720 3.466 -5.992 1.00 48.94 91 PHE A N 1
ATOM 732 C CA . PHE A 1 91 ? 19.525 4.872 -6.356 1.00 48.94 91 PHE A CA 1
ATOM 733 C C . PHE A 1 91 ? 18.365 5.535 -5.593 1.00 48.94 91 PHE A C 1
ATOM 735 O O . PHE A 1 91 ? 18.466 6.707 -5.235 1.00 48.94 91 PHE A O 1
ATOM 742 N N . ILE A 1 92 ? 17.292 4.787 -5.304 1.00 50.84 92 ILE A N 1
ATOM 743 C CA . ILE A 1 92 ? 16.147 5.287 -4.528 1.00 50.84 92 ILE A CA 1
ATOM 744 C C . ILE A 1 92 ? 16.506 5.408 -3.036 1.00 50.84 92 ILE A C 1
ATOM 746 O O . ILE A 1 92 ? 16.307 6.474 -2.462 1.00 50.84 92 ILE A O 1
ATOM 750 N N . ASN A 1 93 ? 17.146 4.398 -2.425 1.00 41.16 93 ASN A N 1
ATOM 751 C CA . ASN A 1 93 ? 17.500 4.449 -0.995 1.00 41.16 93 ASN A CA 1
ATOM 752 C C . ASN A 1 93 ? 18.576 5.491 -0.644 1.00 41.16 93 ASN A C 1
ATOM 754 O O . ASN A 1 93 ? 18.634 5.934 0.498 1.00 41.16 93 ASN A O 1
ATOM 758 N N . ILE A 1 94 ? 19.431 5.905 -1.587 1.00 39.31 94 ILE A N 1
ATOM 759 C CA . ILE A 1 94 ? 20.432 6.955 -1.321 1.00 39.31 94 ILE A CA 1
ATOM 760 C C . ILE A 1 94 ? 19.769 8.330 -1.126 1.00 39.31 94 ILE A C 1
ATOM 762 O O . ILE A 1 94 ? 20.300 9.153 -0.386 1.00 39.31 94 ILE A O 1
ATOM 766 N N . LYS A 1 95 ? 18.603 8.590 -1.735 1.00 43.28 95 LYS A N 1
ATOM 767 C CA . LYS A 1 95 ? 17.910 9.884 -1.598 1.00 43.28 95 LYS A CA 1
ATOM 768 C C . LYS A 1 95 ? 17.114 10.042 -0.302 1.00 43.28 95 LYS A C 1
ATOM 770 O O . LYS A 1 95 ? 16.782 11.169 0.035 1.00 43.28 95 LYS A O 1
ATOM 775 N N . ASP A 1 96 ? 16.846 8.957 0.420 1.00 40.00 96 ASP A N 1
ATOM 776 C CA . ASP A 1 96 ? 16.192 8.997 1.736 1.00 40.00 96 ASP A CA 1
ATOM 777 C C . ASP A 1 96 ? 17.213 9.015 2.907 1.00 40.00 96 ASP A C 1
ATOM 779 O O . ASP A 1 96 ? 16.815 8.936 4.067 1.00 40.00 96 ASP A O 1
ATOM 783 N N . ILE A 1 97 ? 18.526 9.116 2.625 1.00 37.78 97 ILE A N 1
ATOM 784 C CA . ILE A 1 97 ? 19.621 9.140 3.626 1.00 37.78 97 ILE A CA 1
ATOM 785 C C . ILE A 1 97 ? 20.317 10.520 3.731 1.00 37.78 97 ILE A C 1
ATOM 787 O O . ILE A 1 97 ? 21.144 10.715 4.622 1.00 37.78 97 ILE A O 1
ATOM 791 N N . ILE A 1 98 ? 19.982 11.498 2.878 1.00 38.22 98 ILE A N 1
ATOM 792 C CA . ILE A 1 98 ? 20.578 12.852 2.896 1.00 38.22 98 ILE A CA 1
ATOM 793 C C . ILE A 1 98 ? 19.548 13.891 3.332 1.00 38.22 98 ILE A C 1
ATOM 795 O O . ILE A 1 98 ? 18.432 13.869 2.768 1.00 38.22 98 ILE A O 1
#

pLDDT: mean 82.22, std 19.47, range [37.78, 98.5]

Solvent-accessible surface area (backbone atoms only — not comparable to full-atom values): 5448 Å² total; per-residue (Å²): 123,74,71,53,37,49,51,49,14,49,55,30,41,78,67,69,38,37,73,58,13,47,50,31,40,51,55,43,54,74,71,51,62,96,78,45,82,61,54,42,58,48,26,46,51,48,16,50,44,26,46,76,67,67,38,55,70,59,13,50,54,26,45,52,51,24,50,52,50,53,51,50,51,52,51,31,63,74,68,71,53,88,75,78,85,66,62,62,63,57,62,59,55,57,65,79,75,110

Foldseek 3Di:
DLVVLQVVLVVCLVVLVLVSSLVSLVVSLVPDAPLPPCNLVSLCVNLVSCVSVVNNVSNVVSVVVSVVSVVVVVVCVVVVPPDPRDVVVVVVVVVVVD